Protein AF-A0A8C0BCA1-F1 (afdb_monomer_lite)

Structure (mmCIF, N/CA/C/O backbone):
data_AF-A0A8C0BCA1-F1
#
_entry.id   AF-A0A8C0BCA1-F1
#
loop_
_atom_site.group_PDB
_atom_site.id
_atom_site.type_symbol
_atom_site.label_atom_id
_atom_site.label_alt_id
_atom_site.label_comp_id
_atom_site.label_asym_id
_atom_site.label_entity_id
_atom_site.label_seq_id
_atom_site.pdbx_PDB_ins_code
_atom_site.Cartn_x
_atom_site.Cartn_y
_atom_site.Cartn_z
_atom_site.occupancy
_atom_site.B_iso_or_equiv
_atom_site.auth_seq_id
_atom_site.auth_comp_id
_atom_site.auth_asym_id
_atom_site.auth_atom_id
_atom_site.pdbx_PDB_model_num
ATOM 1 N N . MET A 1 1 ? 34.446 9.225 12.714 1.00 42.88 1 MET A N 1
ATOM 2 C CA . MET A 1 1 ? 33.467 9.917 11.847 1.00 42.88 1 MET A CA 1
ATOM 3 C C . MET A 1 1 ? 32.548 8.840 11.291 1.00 42.88 1 MET A C 1
AT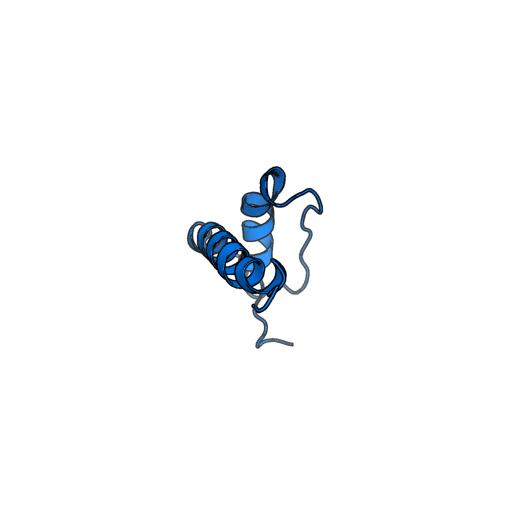OM 5 O O . MET A 1 1 ? 33.015 8.006 10.531 1.00 42.88 1 MET A O 1
ATOM 9 N N . ALA A 1 2 ? 31.333 8.721 11.830 1.00 44.94 2 ALA A N 1
ATOM 10 C CA . ALA A 1 2 ? 30.475 7.555 11.633 1.00 44.94 2 ALA A CA 1
ATOM 11 C C . ALA A 1 2 ? 29.929 7.487 10.198 1.00 44.94 2 ALA A C 1
ATOM 13 O O . ALA A 1 2 ? 29.138 8.331 9.785 1.00 44.94 2 ALA A O 1
ATOM 14 N N . SER A 1 3 ? 30.333 6.461 9.455 1.00 53.69 3 SER A N 1
ATOM 15 C CA . SER A 1 3 ? 29.679 6.020 8.226 1.00 53.69 3 SER A CA 1
ATOM 16 C C . SER A 1 3 ? 28.372 5.303 8.590 1.00 53.69 3 SER A C 1
ATOM 18 O O . SER A 1 3 ? 28.328 4.077 8.701 1.00 53.69 3 SER A O 1
ATOM 20 N N . VAL A 1 4 ? 27.310 6.066 8.854 1.00 55.66 4 VAL A N 1
ATOM 21 C CA . VAL A 1 4 ? 25.961 5.522 9.056 1.00 55.66 4 VAL A CA 1
ATOM 22 C C . VAL A 1 4 ? 25.344 5.261 7.681 1.00 55.66 4 VAL A C 1
ATOM 24 O O . VAL A 1 4 ? 25.156 6.169 6.879 1.00 55.66 4 VAL A O 1
ATOM 27 N N . PHE A 1 5 ? 25.097 3.984 7.408 1.00 49.19 5 PHE A N 1
ATOM 28 C CA . PHE A 1 5 ? 24.504 3.423 6.194 1.00 49.19 5 PHE A CA 1
ATOM 29 C C . PHE A 1 5 ? 23.234 4.168 5.702 1.00 49.19 5 PHE A C 1
ATOM 31 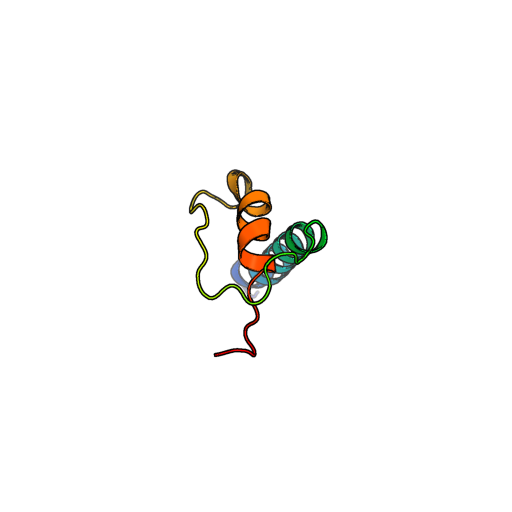O O . PHE A 1 5 ? 22.407 4.560 6.527 1.00 49.19 5 PHE A O 1
ATOM 38 N N . PRO A 1 6 ? 22.963 4.224 4.379 1.00 55.25 6 PRO A N 1
ATOM 39 C CA . PRO A 1 6 ? 21.747 4.817 3.787 1.00 55.25 6 PRO A CA 1
ATOM 40 C C . PRO A 1 6 ? 20.426 4.093 4.137 1.00 55.25 6 PRO A C 1
ATOM 42 O O . PRO A 1 6 ? 19.361 4.466 3.655 1.00 55.25 6 PRO A O 1
ATOM 45 N N . CYS A 1 7 ? 20.468 3.056 4.977 1.00 54.91 7 CYS A N 1
ATOM 46 C CA . CYS A 1 7 ? 19.334 2.178 5.268 1.00 54.91 7 CYS A CA 1
ATOM 47 C C . CYS A 1 7 ? 18.258 2.833 6.162 1.00 54.91 7 CYS A C 1
ATOM 49 O O . CYS A 1 7 ? 17.079 2.507 6.051 1.00 54.91 7 CYS A O 1
ATOM 51 N N . LEU A 1 8 ? 18.631 3.788 7.024 1.00 57.81 8 LEU A N 1
ATOM 52 C CA . LEU A 1 8 ? 17.720 4.332 8.044 1.00 57.81 8 LEU A CA 1
ATOM 53 C C . LEU A 1 8 ? 16.625 5.271 7.500 1.00 57.81 8 LEU A C 1
ATOM 55 O O . LEU A 1 8 ? 15.631 5.492 8.186 1.00 57.81 8 LEU A O 1
ATOM 59 N N . PHE A 1 9 ? 16.760 5.803 6.281 1.00 63.66 9 PHE A N 1
ATOM 60 C CA . PHE A 1 9 ? 15.830 6.811 5.743 1.00 63.66 9 PHE A CA 1
ATOM 61 C C . PHE A 1 9 ? 14.758 6.258 4.786 1.00 63.66 9 PHE A C 1
ATOM 63 O O . PHE A 1 9 ? 13.803 6.962 4.467 1.00 63.66 9 PHE A O 1
ATOM 70 N N . ILE A 1 10 ? 14.868 4.998 4.352 1.00 83.38 10 ILE A N 1
ATOM 71 C CA . ILE A 1 10 ? 13.989 4.422 3.316 1.00 83.38 10 ILE A CA 1
ATOM 72 C C . ILE A 1 10 ? 12.604 4.067 3.877 1.00 83.38 10 ILE A C 1
ATOM 74 O O . ILE A 1 10 ? 11.591 4.276 3.212 1.00 83.38 10 ILE A O 1
ATOM 78 N N . GLY A 1 11 ? 12.547 3.564 5.114 1.00 91.94 11 GLY A N 1
ATOM 79 C CA . GLY A 1 11 ? 11.296 3.164 5.768 1.00 91.94 11 GLY A CA 1
ATOM 80 C C . GLY A 1 11 ? 10.272 4.303 5.865 1.00 91.94 11 GLY A C 1
ATOM 81 O O . GLY A 1 11 ? 9.158 4.142 5.365 1.00 91.94 11 GLY A O 1
ATOM 82 N N . PRO A 1 12 ? 10.633 5.470 6.434 1.00 95.19 12 PRO A N 1
ATOM 83 C CA . PRO A 1 12 ? 9.721 6.610 6.532 1.00 95.19 12 PRO A CA 1
ATOM 84 C C . PRO A 1 12 ? 9.234 7.122 5.172 1.00 95.19 12 PRO A C 1
ATOM 86 O O . PRO A 1 12 ? 8.053 7.429 5.017 1.00 95.19 12 PRO A O 1
ATOM 89 N N . GLN A 1 13 ? 10.121 7.178 4.172 1.00 94.62 13 GLN A N 1
ATOM 90 C CA . GLN A 1 13 ? 9.759 7.618 2.824 1.00 94.62 13 GLN A CA 1
ATOM 91 C C . GLN A 1 13 ? 8.756 6.660 2.175 1.00 94.62 13 GLN A C 1
ATOM 93 O O . GLN A 1 13 ? 7.752 7.104 1.618 1.00 94.62 13 GLN A O 1
ATOM 98 N N . LEU A 1 14 ? 9.001 5.352 2.276 1.00 95.56 14 LEU A N 1
ATOM 99 C CA . LEU A 1 14 ? 8.089 4.344 1.748 1.00 95.56 14 LEU A CA 1
ATOM 100 C C . LEU A 1 14 ? 6.737 4.386 2.469 1.00 95.56 14 LEU A C 1
ATOM 102 O O . LEU A 1 14 ? 5.699 4.319 1.816 1.00 95.56 14 LEU A O 1
ATOM 106 N N . ASN A 1 15 ? 6.732 4.550 3.794 1.00 97.06 15 ASN A N 1
ATOM 107 C CA . ASN A 1 15 ? 5.495 4.669 4.564 1.00 97.06 15 ASN A CA 1
ATOM 108 C C . ASN A 1 15 ? 4.634 5.841 4.071 1.00 97.06 15 ASN A C 1
ATOM 110 O O . ASN A 1 15 ? 3.455 5.653 3.782 1.00 97.06 15 ASN A O 1
ATOM 114 N N . ALA A 1 16 ? 5.237 7.017 3.876 1.00 97.00 16 ALA A N 1
ATOM 115 C CA . ALA A 1 16 ? 4.532 8.187 3.356 1.00 97.00 16 ALA A CA 1
ATOM 116 C C . ALA A 1 16 ? 3.955 7.951 1.945 1.00 97.00 16 ALA A C 1
ATOM 118 O O . ALA A 1 16 ? 2.839 8.380 1.651 1.00 97.00 16 ALA A O 1
ATOM 119 N N . GLN A 1 17 ? 4.680 7.239 1.073 1.00 97.38 17 GLN A N 1
ATOM 120 C CA . GLN A 1 17 ? 4.174 6.874 -0.257 1.00 97.38 17 GLN A CA 1
ATOM 121 C C . GLN A 1 17 ? 2.954 5.946 -0.171 1.00 97.38 17 GLN A C 1
ATOM 123 O O . GLN A 1 17 ? 1.950 6.180 -0.848 1.00 97.38 17 GLN A O 1
ATOM 128 N N . LEU A 1 18 ? 3.017 4.922 0.685 1.00 97.75 18 LEU A N 1
ATOM 129 C CA . LEU A 1 18 ? 1.924 3.969 0.886 1.00 97.75 18 LEU A CA 1
ATOM 130 C C . LEU A 1 18 ? 0.688 4.641 1.496 1.00 97.75 18 LEU A C 1
ATOM 132 O O . LEU A 1 18 ? -0.422 4.430 1.006 1.00 97.75 18 LEU A O 1
ATOM 136 N N . GLU A 1 19 ? 0.869 5.478 2.518 1.00 98.00 19 GLU A N 1
ATOM 137 C CA . GLU A 1 19 ? -0.210 6.278 3.109 1.00 98.00 19 GLU A CA 1
ATOM 138 C C . GLU A 1 19 ? -0.855 7.196 2.069 1.00 98.00 19 GLU A C 1
ATOM 140 O O . GLU A 1 19 ? -2.084 7.258 1.980 1.00 98.00 19 GLU A O 1
ATOM 145 N N . GLY A 1 20 ? -0.040 7.838 1.225 1.00 98.06 20 GLY A N 1
ATOM 146 C CA . GLY A 1 20 ? -0.507 8.667 0.120 1.00 98.06 20 GLY A CA 1
ATOM 147 C C . GLY A 1 20 ? -1.452 7.907 -0.809 1.00 98.06 20 GLY A C 1
ATOM 148 O O . GLY A 1 20 ? -2.588 8.337 -1.009 1.00 98.06 20 GLY A O 1
ATOM 149 N N . TRP A 1 21 ? -1.046 6.740 -1.314 1.00 98.44 21 TRP A N 1
ATOM 150 C CA . TRP A 1 21 ? -1.909 5.936 -2.189 1.00 98.44 21 TRP A CA 1
ATOM 151 C C . TRP A 1 21 ? -3.144 5.384 -1.470 1.00 98.44 21 TRP A C 1
ATOM 153 O O . TRP A 1 21 ? -4.246 5.419 -2.015 1.00 98.44 21 TRP A O 1
ATOM 163 N N . LEU A 1 22 ? -3.005 4.912 -0.228 1.00 97.75 22 LEU A N 1
ATOM 164 C CA . LEU A 1 22 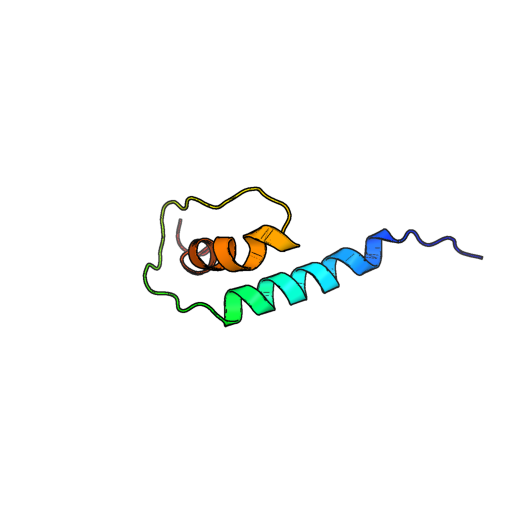? -4.131 4.388 0.549 1.00 97.75 22 LEU A CA 1
ATOM 165 C C . LEU A 1 22 ? -5.149 5.474 0.921 1.00 97.75 22 LEU A C 1
ATOM 167 O O . LEU A 1 22 ? -6.321 5.151 1.124 1.00 97.75 22 LEU A O 1
ATOM 171 N N . SER A 1 23 ? -4.738 6.736 1.049 1.00 97.88 23 SER A N 1
ATOM 172 C CA . SER A 1 23 ? -5.645 7.856 1.343 1.00 97.88 23 SER A CA 1
ATOM 173 C C . SER A 1 23 ? -6.584 8.180 0.176 1.00 97.88 23 SER A C 1
ATOM 175 O O . SER A 1 23 ? -7.703 8.636 0.396 1.00 97.88 23 SER A O 1
ATOM 177 N N . GLN A 1 24 ? -6.165 7.874 -1.054 1.00 97.69 24 GLN A N 1
ATOM 178 C CA . GLN A 1 24 ? -6.921 8.146 -2.279 1.00 97.69 24 GLN A CA 1
ATOM 179 C C . GLN A 1 24 ? -8.028 7.118 -2.547 1.00 97.69 24 GLN A C 1
ATOM 181 O O . GLN A 1 24 ? -8.873 7.339 -3.414 1.00 97.69 24 GLN A O 1
ATOM 186 N N . VAL A 1 25 ? -8.044 5.994 -1.821 1.00 97.31 25 VAL A N 1
ATOM 187 C CA . VAL A 1 25 ? -8.991 4.902 -2.061 1.00 97.31 25 VAL A CA 1
ATOM 188 C C . VAL A 1 25 ? -10.031 4.796 -0.952 1.00 97.31 25 VAL A C 1
ATOM 190 O O . VAL A 1 25 ? -9.715 4.747 0.238 1.00 97.31 25 VAL A O 1
ATOM 193 N N . GLN A 1 26 ? -11.294 4.673 -1.357 1.00 95.38 26 GLN A N 1
ATOM 194 C CA . GLN A 1 26 ? -12.399 4.340 -0.467 1.00 95.38 26 GLN A CA 1
ATOM 195 C C . GLN A 1 26 ? -12.458 2.832 -0.179 1.00 95.38 26 GLN A C 1
ATOM 197 O O . GLN A 1 26 ? -12.239 1.985 -1.051 1.00 95.38 26 GLN A O 1
ATOM 202 N N . SER A 1 27 ? -12.796 2.482 1.058 1.00 92.12 27 SER A N 1
ATOM 203 C CA . SER A 1 27 ? -13.016 1.098 1.470 1.00 92.12 27 SER A CA 1
ATOM 204 C C . SER A 1 27 ? -14.444 0.646 1.161 1.00 92.12 27 SER A C 1
ATOM 206 O O . SER A 1 27 ? -15.356 0.913 1.939 1.00 92.12 27 SER A O 1
ATOM 208 N N . THR A 1 28 ? -14.641 -0.037 0.038 1.00 94.69 28 THR A N 1
ATOM 209 C CA . THR A 1 28 ? -15.958 -0.492 -0.441 1.00 94.69 28 THR A CA 1
ATOM 210 C C . THR A 1 28 ? -16.195 -1.993 -0.260 1.00 94.69 28 THR A C 1
ATOM 212 O O . THR A 1 28 ? -17.333 -2.439 -0.352 1.00 94.69 28 THR A O 1
ATOM 215 N N . LYS A 1 29 ? -15.143 -2.783 -0.003 1.00 92.19 29 LYS A N 1
ATOM 216 C CA . LYS A 1 29 ? -15.189 -4.257 0.065 1.00 92.19 29 LYS A CA 1
ATOM 217 C C . LYS A 1 29 ? -14.633 -4.832 1.376 1.00 92.19 29 LYS A C 1
ATOM 219 O O . LYS A 1 29 ? -14.170 -5.969 1.397 1.00 92.19 29 LYS A O 1
ATOM 224 N N . ARG A 1 30 ? -14.624 -4.050 2.460 1.00 90.88 30 ARG A N 1
ATOM 225 C CA . ARG A 1 30 ? -14.142 -4.517 3.772 1.00 90.88 30 ARG A CA 1
ATOM 226 C C . ARG A 1 30 ? -15.151 -5.471 4.446 1.00 90.88 30 ARG A C 1
ATOM 228 O O . ARG A 1 30 ? -16.340 -5.162 4.400 1.00 90.88 30 ARG A O 1
ATOM 235 N N . PRO A 1 31 ? -14.708 -6.550 5.125 1.00 94.62 31 PRO A N 1
ATOM 236 C CA . PRO A 1 31 ? -13.338 -7.069 5.176 1.00 94.62 31 PRO A CA 1
ATOM 237 C C . PRO A 1 31 ? -13.056 -8.058 4.033 1.00 94.62 31 PRO A C 1
ATOM 239 O O . PRO A 1 31 ? -13.678 -9.117 3.928 1.00 94.62 31 PRO A O 1
ATOM 242 N N . ALA A 1 32 ? -12.077 -7.742 3.187 1.00 94.50 32 ALA A N 1
ATOM 243 C CA . ALA A 1 32 ? -11.634 -8.657 2.144 1.00 94.50 32 ALA A CA 1
ATOM 244 C C . ALA A 1 32 ? -10.880 -9.849 2.762 1.00 94.50 32 ALA A C 1
ATOM 246 O O . ALA A 1 32 ? -9.869 -9.663 3.435 1.00 94.50 32 ALA A O 1
ATOM 247 N N . ARG A 1 33 ? -11.352 -11.078 2.500 1.00 94.12 33 ARG A N 1
ATOM 248 C CA . ARG A 1 33 ? -10.697 -12.334 2.935 1.00 94.12 33 ARG A CA 1
ATOM 249 C C . ARG A 1 33 ? -9.504 -12.729 2.061 1.00 94.12 33 ARG A C 1
ATOM 251 O O . ARG A 1 33 ? -8.631 -13.459 2.509 1.00 94.12 33 ARG A O 1
ATOM 258 N N . ALA A 1 34 ? -9.490 -12.267 0.814 1.00 94.88 34 ALA A N 1
ATOM 259 C CA . ALA A 1 34 ? -8.409 -12.473 -0.137 1.00 94.88 34 ALA A CA 1
ATOM 260 C C . ALA A 1 34 ? -8.302 -11.256 -1.059 1.00 94.88 34 ALA A C 1
ATOM 262 O O . ALA A 1 34 ? -9.302 -10.594 -1.348 1.00 94.88 34 ALA A O 1
ATOM 263 N N . ILE A 1 35 ? -7.089 -10.985 -1.534 1.00 96.50 35 ILE A N 1
ATOM 264 C CA . ILE A 1 35 ? -6.802 -9.928 -2.500 1.00 96.50 35 ILE A CA 1
ATOM 265 C C . ILE A 1 35 ? -5.870 -10.453 -3.591 1.00 96.50 35 ILE A C 1
ATOM 267 O O . ILE A 1 35 ? -5.069 -11.354 -3.35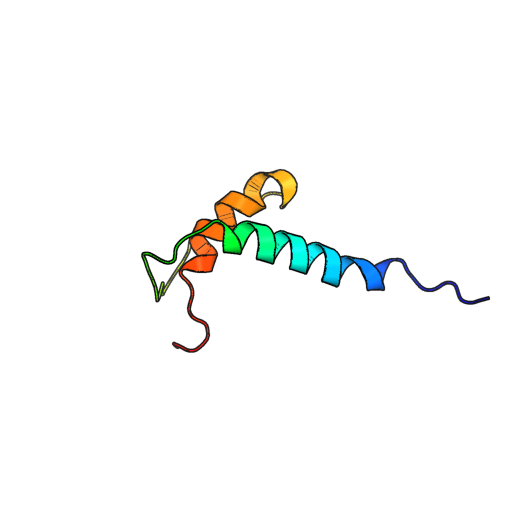6 1.00 96.50 35 ILE A O 1
ATOM 271 N N . ILE A 1 36 ? -5.958 -9.853 -4.774 1.00 97.56 36 ILE A N 1
ATOM 272 C CA . ILE A 1 36 ? -4.986 -10.024 -5.853 1.00 97.56 36 ILE A CA 1
ATOM 273 C C . ILE A 1 36 ? -4.384 -8.645 -6.098 1.00 97.56 36 ILE A C 1
ATOM 275 O O . ILE A 1 36 ? -5.121 -7.683 -6.321 1.00 97.56 36 ILE A O 1
ATOM 279 N N . ALA A 1 37 ? -3.059 -8.545 -6.023 1.00 97.25 37 ALA A N 1
ATOM 280 C CA . ALA A 1 37 ? -2.324 -7.303 -6.218 1.00 97.25 37 ALA A CA 1
ATOM 281 C C . ALA A 1 37 ? -1.157 -7.519 -7.198 1.00 97.25 37 ALA A C 1
ATOM 283 O O . ALA A 1 37 ? -0.574 -8.606 -7.224 1.00 97.25 37 ALA A O 1
ATOM 284 N N . PRO A 1 38 ? -0.810 -6.510 -8.015 1.00 97.94 38 PRO A N 1
ATOM 285 C CA . PRO A 1 38 ? 0.350 -6.573 -8.901 1.00 97.94 38 PRO A CA 1
ATOM 286 C C . PRO A 1 38 ? 1.667 -6.566 -8.108 1.00 97.94 38 PRO A C 1
ATOM 288 O O . PRO A 1 38 ? 1.734 -6.000 -7.019 1.00 97.94 38 PRO A O 1
ATOM 291 N N . HIS A 1 39 ? 2.729 -7.140 -8.685 1.00 97.50 39 HIS A N 1
ATOM 292 C CA . HIS A 1 39 ? 4.056 -7.249 -8.054 1.00 97.50 39 HIS A CA 1
ATOM 293 C C . HIS A 1 39 ? 5.164 -6.455 -8.783 1.00 97.50 39 HIS A C 1
ATOM 295 O O . HIS A 1 39 ? 6.354 -6.732 -8.616 1.00 97.50 39 HIS A O 1
ATOM 301 N N . ALA A 1 40 ? 4.795 -5.500 -9.644 1.00 97.06 40 ALA A N 1
ATOM 302 C CA . ALA A 1 40 ? 5.765 -4.614 -10.289 1.00 97.06 40 ALA A CA 1
ATOM 303 C C . ALA A 1 40 ? 6.377 -3.627 -9.271 1.00 97.06 40 ALA A C 1
ATOM 305 O O . ALA A 1 40 ? 5.937 -3.530 -8.126 1.00 97.06 40 ALA A O 1
ATOM 306 N N . GLY A 1 41 ? 7.402 -2.870 -9.676 1.00 96.06 41 GLY A N 1
ATOM 307 C CA . GLY A 1 41 ? 7.954 -1.815 -8.818 1.00 96.06 41 GLY A CA 1
ATOM 308 C C . GLY A 1 41 ? 6.884 -0.790 -8.411 1.00 96.06 41 GLY A C 1
ATOM 309 O O . GLY A 1 41 ? 6.022 -0.441 -9.222 1.00 96.06 41 GLY A O 1
ATOM 310 N N . TYR A 1 42 ? 6.946 -0.272 -7.177 1.00 96.31 42 TYR A N 1
ATOM 311 C CA . TYR A 1 42 ? 5.902 0.606 -6.623 1.00 96.31 42 TYR A CA 1
ATOM 312 C C . TYR A 1 42 ? 5.650 1.885 -7.427 1.00 96.31 42 TYR A C 1
ATOM 314 O O . TYR A 1 42 ? 4.518 2.358 -7.464 1.00 96.31 42 TYR A O 1
ATOM 322 N N . THR A 1 43 ? 6.653 2.399 -8.139 1.00 96.81 43 THR A N 1
ATOM 323 C CA . THR A 1 43 ? 6.480 3.515 -9.082 1.00 96.81 43 THR A CA 1
ATOM 324 C C . THR A 1 43 ? 5.434 3.217 -10.159 1.00 96.81 43 THR A C 1
ATOM 326 O O . THR A 1 43 ? 4.728 4.122 -10.590 1.00 96.81 43 THR A O 1
ATOM 329 N N . TYR A 1 44 ? 5.313 1.957 -10.582 1.00 96.69 44 TYR A N 1
ATOM 330 C CA . TYR A 1 44 ? 4.405 1.538 -11.648 1.00 96.69 44 TYR A CA 1
ATOM 331 C C . TYR A 1 44 ? 3.052 1.065 -11.119 1.00 96.69 44 TYR A C 1
ATOM 333 O O . TYR A 1 44 ? 2.032 1.316 -11.754 1.00 96.69 44 TYR A O 1
ATOM 341 N N . CYS A 1 45 ? 3.024 0.362 -9.981 1.00 96.94 45 CYS A N 1
ATOM 342 C CA . CYS A 1 45 ? 1.804 -0.305 -9.515 1.00 96.94 45 CYS A CA 1
ATOM 343 C C . CYS A 1 45 ? 1.378 0.011 -8.074 1.00 96.94 45 CYS A C 1
ATOM 345 O O . CYS A 1 45 ? 0.399 -0.573 -7.610 1.00 96.94 45 CYS A O 1
ATOM 347 N N . GLY A 1 46 ? 2.058 0.918 -7.367 1.00 96.69 46 GLY A N 1
ATOM 348 C CA . GLY A 1 46 ? 1.758 1.245 -5.967 1.00 96.69 46 GLY A CA 1
ATOM 349 C C . GLY A 1 46 ? 0.332 1.762 -5.759 1.00 96.69 46 GLY A C 1
ATOM 350 O O . GLY A 1 46 ? -0.398 1.253 -4.907 1.00 96.69 46 GLY A O 1
ATOM 351 N N . SER A 1 47 ? -0.113 2.693 -6.606 1.00 97.19 47 SER A N 1
ATOM 352 C CA . SER A 1 47 ? -1.484 3.222 -6.581 1.00 97.19 47 SER A CA 1
ATOM 353 C C . SER A 1 47 ? -2.536 2.155 -6.900 1.00 97.19 47 SER A C 1
ATOM 355 O O . SER A 1 47 ? -3.558 2.074 -6.226 1.00 97.19 47 SER A O 1
ATOM 357 N N . CYS A 1 48 ? -2.272 1.282 -7.879 1.00 97.69 48 CYS A N 1
ATOM 358 C CA . CYS A 1 48 ? -3.163 0.172 -8.223 1.00 97.69 48 CYS A CA 1
ATOM 359 C C . CYS A 1 48 ? -3.295 -0.828 -7.063 1.00 97.69 48 CYS A C 1
ATOM 361 O O . CYS A 1 48 ? -4.409 -1.181 -6.673 1.00 97.69 48 CYS A O 1
ATOM 363 N N . ALA A 1 49 ? -2.175 -1.240 -6.462 1.00 97.75 49 ALA A N 1
ATOM 364 C CA . ALA A 1 49 ? -2.165 -2.170 -5.335 1.00 97.75 49 ALA A CA 1
ATOM 365 C C . ALA A 1 49 ? -2.921 -1.613 -4.115 1.00 97.75 49 ALA A C 1
ATOM 367 O O . ALA A 1 49 ? -3.600 -2.371 -3.416 1.00 97.75 49 ALA A O 1
ATOM 368 N N . ALA A 1 50 ? -2.884 -0.295 -3.888 1.00 97.81 50 ALA A N 1
ATOM 369 C CA . ALA A 1 50 ? -3.615 0.348 -2.796 1.00 97.81 50 ALA A CA 1
ATOM 370 C C . ALA A 1 50 ? -5.130 0.076 -2.847 1.00 97.81 50 ALA A C 1
ATOM 372 O O . ALA A 1 50 ? -5.751 -0.077 -1.793 1.00 97.81 50 ALA A O 1
ATOM 373 N N . HIS A 1 51 ? -5.723 -0.082 -4.039 1.00 97.75 51 HIS A N 1
ATOM 374 C CA . HIS A 1 51 ? -7.144 -0.420 -4.158 1.00 97.75 51 HIS A CA 1
ATOM 375 C C . HIS A 1 51 ? -7.506 -1.775 -3.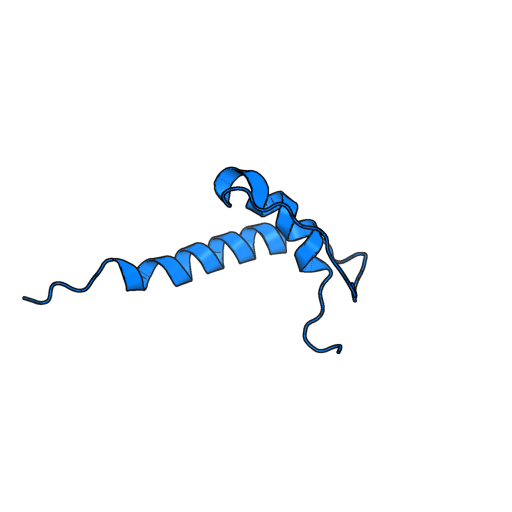560 1.00 97.75 51 HIS A C 1
ATOM 377 O O . HIS A 1 51 ? -8.601 -1.919 -3.010 1.00 97.75 51 HIS A O 1
ATOM 383 N N . ALA A 1 52 ? -6.593 -2.740 -3.643 1.00 97.56 52 ALA A N 1
ATOM 384 C CA . ALA A 1 52 ? -6.758 -4.055 -3.050 1.00 97.56 52 ALA A CA 1
ATOM 385 C C . ALA A 1 52 ? -6.499 -4.002 -1.536 1.00 97.56 52 ALA A C 1
ATOM 387 O O . ALA A 1 52 ? -7.351 -4.403 -0.742 1.00 97.56 52 ALA A O 1
ATOM 388 N N . TYR A 1 53 ? -5.365 -3.426 -1.126 1.00 97.19 53 TYR A N 1
ATOM 389 C CA . TYR A 1 53 ? -4.956 -3.385 0.282 1.00 97.19 53 TYR A CA 1
ATOM 390 C C . TYR A 1 53 ? -5.899 -2.577 1.179 1.00 97.19 53 TYR A C 1
ATOM 392 O O . TYR A 1 53 ? -6.112 -2.956 2.329 1.00 97.19 53 TYR A O 1
ATOM 400 N N . LYS A 1 54 ? -6.540 -1.516 0.671 1.00 97.12 54 LYS A N 1
ATOM 401 C CA . LYS A 1 54 ? -7.497 -0.714 1.455 1.00 97.12 54 LYS A CA 1
ATOM 402 C C . LYS A 1 54 ? -8.724 -1.510 1.926 1.00 97.12 54 LYS A C 1
ATOM 404 O O . LYS A 1 54 ? -9.416 -1.088 2.851 1.00 97.12 54 LYS A O 1
ATOM 409 N N . GLN A 1 55 ? -8.995 -2.655 1.300 1.00 96.69 55 GLN A N 1
ATOM 410 C CA . GLN A 1 55 ? -10.130 -3.515 1.635 1.00 96.69 55 GLN A CA 1
ATOM 411 C C . GLN A 1 55 ? -9.803 -4.533 2.736 1.00 96.69 55 GLN A C 1
ATOM 413 O O . GLN A 1 55 ? -10.704 -5.216 3.220 1.00 96.69 55 GLN A O 1
ATOM 418 N N . VAL A 1 56 ? -8.539 -4.637 3.150 1.00 95.50 56 VAL A N 1
ATOM 419 C CA . VAL A 1 56 ? -8.108 -5.550 4.211 1.00 95.50 56 VAL A CA 1
ATOM 420 C C . VAL A 1 56 ? -8.401 -4.925 5.579 1.00 95.50 56 VAL A C 1
ATOM 422 O O . VAL A 1 56 ? -8.218 -3.721 5.792 1.00 95.50 56 VAL A O 1
ATOM 42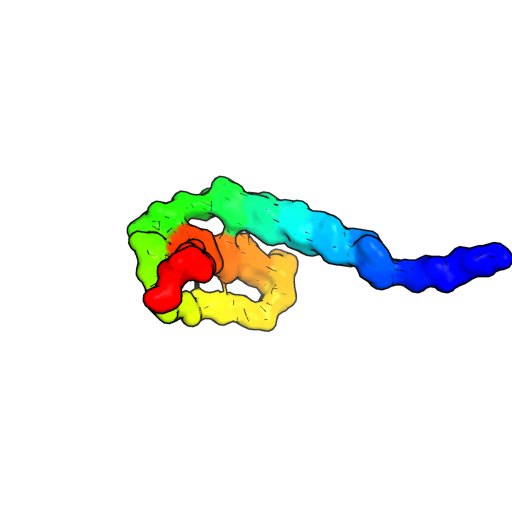5 N N . ASP A 1 57 ? -8.880 -5.739 6.516 1.00 93.88 57 ASP A N 1
ATOM 426 C CA . ASP A 1 57 ? -8.947 -5.387 7.935 1.00 93.88 57 ASP A CA 1
ATOM 427 C C . ASP A 1 57 ? -8.099 -6.386 8.736 1.00 93.88 57 ASP A C 1
ATOM 429 O O . ASP A 1 57 ? -8.459 -7.560 8.795 1.00 93.88 57 ASP A O 1
ATOM 433 N N . PRO A 1 58 ? -6.964 -5.956 9.316 1.00 88.56 58 PRO A N 1
ATOM 434 C CA . PRO A 1 58 ? -6.058 -6.851 10.031 1.00 88.56 58 PRO A CA 1
ATOM 435 C C . PRO A 1 58 ? -6.597 -7.311 11.392 1.00 88.56 58 PRO A C 1
ATOM 437 O O . PRO A 1 58 ? -6.042 -8.237 11.973 1.00 88.56 58 PRO A O 1
ATOM 440 N N . ASN A 1 59 ? -7.656 -6.686 11.914 1.00 92.50 59 ASN A N 1
ATOM 441 C CA . ASN A 1 59 ? -8.224 -7.056 13.214 1.00 92.50 59 ASN A CA 1
ATOM 442 C C . ASN A 1 59 ? -9.238 -8.203 13.110 1.00 92.50 59 ASN A C 1
ATOM 444 O O . ASN A 1 59 ? -9.714 -8.701 14.128 1.00 92.50 59 ASN A O 1
ATOM 448 N N . ILE A 1 60 ? -9.590 -8.607 11.888 1.00 81.56 60 ILE A N 1
ATOM 449 C CA . ILE A 1 60 ? -10.610 -9.615 11.617 1.00 81.56 60 ILE A CA 1
ATOM 450 C C . ILE A 1 60 ? -9.906 -10.828 10.997 1.00 81.56 60 ILE A C 1
ATOM 452 O O . ILE A 1 60 ? -9.512 -10.789 9.833 1.00 81.56 60 ILE A O 1
ATOM 456 N N . THR A 1 61 ? -9.714 -11.886 11.793 1.00 59.59 61 THR A N 1
ATOM 457 C CA . THR A 1 61 ? -9.118 -13.173 11.364 1.00 59.59 61 THR A CA 1
ATOM 458 C C . THR A 1 61 ? -10.211 -14.169 10.965 1.00 59.59 61 THR A C 1
ATOM 460 O O . THR A 1 61 ? -11.219 -14.252 11.694 1.00 59.59 61 THR A O 1
#

Foldseek 3Di:
DDPDDPPPPVVVVVVVLLCVLLVVEDQPQAQDPDFDADDDPCVVGSNVRSNGVNRHDPVPD

Organism: NCBI:txid224669

pLDDT: mean 88.66, std 15.95, range [42.88, 98.44]

Secondary structure (DSSP, 8-state):
-----GGGGHHHHHHHHHHHHHHT----SPSPS------S-HHHHHHHHHHHHTT--TT--

Radius of gyration: 14.93 Å; chains: 1; bounding box: 49×23×25 Å

InterPro domains:
  IPR002737 MEMO1 family [PF01875] (13-58)
  IPR002737 MEMO1 family [PTHR11060] (12-60)

Sequence (61 aa):
MASVFPCLFIGPQLNAQLEGWLSQVQSTKRPARAIIAPHAGYTYCGSCAAHAYKQVDPNIT

=== Feature glossary ===
Annotated list of the representations used here:

Nearest PDB structures. The Foldseek neighbor list gives the closest experimentally determined structures in the PDB, ranked by structural alignment. TM-score near 1 means near-identical fold; near 0.3 means only rough topology match. This is how one finds what a novel AlphaFold prediction most resembles in the solved-structure universe.

Foldseek 3Di. Foldseek's 3Di representation compresses backbone geometry into a per-residue letter drawn from a learned twenty-state alphabet. It captures the tertiary interaction pattern around each residue — which residues are packed against it in space, regardless of where they are in sequence.

Radius of gyration, Cα contacts, bounding box. Radius of gyration (Rg) is the root-mean-square distance of Cα atoms from their centroid — a single number for overall size and compactness. A globular domain of N residues has Rg ≈ 2.2·N^0.38 Å; an extended or disordered chain has a much larger Rg. The Cα contact count is the number of residue pairs whose Cα atoms are within 8 Å and are more than four positions apart in sequence — a standard proxy for tertiary packing density. The bounding box is the smallest axis-aligned box enclosing all Cα atoms.

InterPro / GO / CATH / organism. The annotation block draws on four external resources. InterPro: which protein families and domains the sequence belongs to. GO: standardized terms for what the protein does, what process it participates in, and where in the cell it acts. CATH: which structural fold it has in the CATH hierarchy. Organism: the species of origin.

mmCIF coordinates. The mmCIF block holds the 3D Cartesian coordinates of each backbone atom (N, Cα, C, O) in ångströms. mmCIF is the PDB's canonical archive format — a tagged-loop text representation of the atomic model.

pLDDT. pLDDT is the predicted lDDT-Cα score: AlphaFold's confidence that the local environment of each residue (all inter-atomic distances within 15 Å) is correctly placed. It is a per-residue number between 0 and 100, with higher meaning more reliable.

Backbone torsions (φ/ψ). φ (phi) and ψ (psi) are the two rotatable backbone dihedrals per residue: φ is the C(i-1)–N–Cα–C torsion, ψ is the N–Cα–C–N(i+1) torsion, both in degrees on (−180°, 180°]. α-helical residues cluster near (−60°, −45°); β-strand residues near (−120°, +130°). A Ramachandran plot is simply a scatter of (φ, ψ) for every residue.

B-factor. For experimental (PDB) structures, the B-factor (temperature factor) quantifies the positional spread of each atom in the crystal — a combination of thermal vibration and static disorder — in units of Å². High B-factors mark flexible loops or poorly resolved regions; low B-factors mark the rigid, well-ordered core.

Secondary structure (3-state, P-SEA). SS3 is a coarse helix/strand/coil call (letters a/b/c) made by the P-SEA algorithm from inter-Cα distances and dihedrals. It is less detailed than DSSP but needs only Cα positions.

Predicted aligned error. Predicted aligned error is AlphaFold's pairwise confidence. Unlike pLDDT (per-residue), PAE is per-residue-pair and captures whether two parts of the structure are correctly placed relative to each other. Units are ångströms of expected positional error.

Solvent-accessible surface area. Solvent-accessible surface area (SASA) is the area in Å² traced out by the centre of a 1.4 Å probe sphere (a water molecule) rolled over the protein's van der Waals surface (Shrake–Rupley / Lee–Richards construction). Buried residues have near-zero SASA; fully exposed residues can exceed 200 Å². The total SASA scales roughly with the number of surface residues.

Secondary structure (8-state, DSSP). The SS8 string is DSSP's per-residue secondary-structure call. α-helix (H) means an i→i+4 H-bond ladder; β-strand (E) means the residue participates in a β-sheet; 3₁₀ (G) and π (I) are tighter and wider helices; T/S are turns/bends; '-' is loop.

Rendered structure images. Structure images are PyMOL renders from six orthogonal camera directions. Cartoon representation draws helices as coils and strands as arrows; sticks shows the backbone as bonds; surface shows the solvent-excluded envelope. Rainbow coloring maps sequence position to hue (blue→red, N→C); chain coloring assigns a distinct color per polypeptide.

Sequence. The amino-acid sequence is the protein's primary structure: the linear order of residues from the N-terminus to the C-terminus, written in one-letter code. Everything else here — the 3D coordinates, the secondary structure, the domain annotations — is ultimately a consequence of this string.

Contact-map, Ramachandran, and PAE plots. Three diagnostic plots accompany the record. The Cα contact map visualizes the tertiary structure as a 2D adjacency matrix (8 Å cutoff, sequence-local contacts suppressed). The Ramachandran plot shows the distribution of backbone (φ, ψ) torsions, with points in the α and β basins reflecting secondary structure content. The PAE plot shows AlphaFold's inter-residue confidence as a color matrix.